Protein AF-A0A1W6N1F2-F1 (afdb_monomer_lite)

Structure (mmCIF, N/CA/C/O backbone):
data_AF-A0A1W6N1F2-F1
#
_entry.id   AF-A0A1W6N1F2-F1
#
loop_
_atom_site.group_PDB
_atom_site.id
_atom_site.type_symbol
_atom_site.label_atom_id
_atom_site.label_alt_id
_atom_site.label_comp_id
_atom_site.label_asym_id
_atom_site.label_entity_id
_atom_site.label_seq_id
_atom_site.pdbx_PDB_ins_code
_atom_site.Cartn_x
_atom_site.Cartn_y
_atom_site.Cartn_z
_atom_site.occupancy
_atom_site.B_iso_or_equiv
_atom_site.auth_seq_id
_atom_site.auth_comp_id
_atom_site.auth_asym_id
_atom_site.auth_atom_id
_atom_site.pdbx_PDB_model_num
ATOM 1 N N . MET A 1 1 ? -9.185 -15.406 -2.933 1.00 68.69 1 MET A N 1
ATOM 2 C CA . MET A 1 1 ? -9.102 -14.001 -3.362 1.00 68.69 1 MET A CA 1
ATOM 3 C C . MET A 1 1 ? -8.346 -14.034 -4.655 1.00 68.69 1 MET A C 1
ATOM 5 O O . MET A 1 1 ? -7.213 -14.504 -4.655 1.00 68.69 1 MET A O 1
ATOM 9 N N . GLU A 1 2 ? -8.995 -13.617 -5.727 1.00 82.75 2 GLU A N 1
ATOM 10 C CA . GLU A 1 2 ? -8.359 -13.594 -7.032 1.00 82.75 2 GLU A CA 1
ATOM 11 C C . GLU A 1 2 ? -7.566 -12.293 -7.180 1.00 82.75 2 GLU A C 1
ATOM 13 O O . GLU A 1 2 ? -7.905 -11.259 -6.601 1.00 82.75 2 GLU A O 1
ATOM 18 N N . LEU A 1 3 ? -6.484 -12.329 -7.954 1.00 84.06 3 LEU A N 1
ATOM 19 C CA . LEU A 1 3 ? -5.630 -11.157 -8.187 1.00 84.06 3 LEU A CA 1
ATOM 20 C C . LEU A 1 3 ? -6.395 -10.015 -8.886 1.00 84.06 3 LEU A C 1
ATOM 22 O O . LEU A 1 3 ? -6.059 -8.843 -8.714 1.00 84.06 3 LEU A O 1
ATOM 26 N N . GLU A 1 4 ? -7.449 -10.358 -9.630 1.00 88.00 4 GLU A N 1
ATOM 27 C CA . GLU A 1 4 ? -8.378 -9.404 -10.244 1.00 88.00 4 GLU A CA 1
ATOM 28 C C . GLU A 1 4 ? -9.181 -8.617 -9.194 1.00 88.00 4 GLU A C 1
ATOM 30 O O . GLU A 1 4 ? -9.271 -7.395 -9.302 1.00 88.00 4 GLU A O 1
ATOM 35 N N . ASP A 1 5 ? -9.647 -9.260 -8.114 1.00 92.00 5 ASP A N 1
ATOM 36 C CA . ASP A 1 5 ? -10.374 -8.577 -7.030 1.00 92.00 5 ASP A CA 1
ATOM 37 C C . ASP A 1 5 ? -9.492 -7.497 -6.373 1.00 92.00 5 ASP A C 1
ATOM 39 O O . ASP A 1 5 ? -9.928 -6.382 -6.072 1.00 92.00 5 ASP A O 1
ATOM 43 N N . VAL A 1 6 ? -8.205 -7.812 -6.179 1.00 93.50 6 VAL A N 1
ATOM 44 C CA . VAL A 1 6 ? -7.220 -6.881 -5.606 1.00 93.50 6 VAL A CA 1
ATOM 45 C C . VAL A 1 6 ? -6.923 -5.732 -6.566 1.00 93.50 6 VAL A C 1
ATOM 47 O O . VAL A 1 6 ? -6.733 -4.595 -6.132 1.00 93.50 6 VAL A O 1
ATOM 50 N N . ARG A 1 7 ? -6.906 -6.001 -7.875 1.00 94.25 7 ARG A N 1
ATOM 51 C CA . ARG A 1 7 ? -6.702 -4.981 -8.908 1.00 94.25 7 ARG A CA 1
ATOM 52 C C . ARG A 1 7 ? -7.848 -3.978 -8.942 1.00 94.25 7 ARG A C 1
ATOM 54 O O . ARG A 1 7 ? -7.575 -2.778 -8.956 1.00 94.25 7 ARG A O 1
ATOM 61 N N . GLU A 1 8 ? -9.094 -4.437 -8.909 1.00 94.94 8 GLU A N 1
ATOM 62 C CA . GLU A 1 8 ? -10.260 -3.549 -8.833 1.00 94.94 8 GLU A CA 1
ATOM 63 C C . GLU A 1 8 ? -10.241 -2.720 -7.541 1.00 94.94 8 GLU A C 1
ATOM 65 O O . GLU A 1 8 ? -10.416 -1.498 -7.569 1.00 94.94 8 GLU A O 1
ATOM 70 N N . TRP A 1 9 ? -9.928 -3.363 -6.410 1.00 94.94 9 TRP A N 1
ATOM 71 C CA . TRP A 1 9 ? -9.784 -2.691 -5.118 1.00 94.94 9 TRP A CA 1
ATOM 72 C C . TRP A 1 9 ? -8.708 -1.599 -5.141 1.00 94.94 9 TRP A C 1
ATOM 74 O O . TRP A 1 9 ? -8.901 -0.524 -4.562 1.00 94.94 9 TRP A O 1
ATOM 84 N N . ALA A 1 10 ? -7.587 -1.871 -5.812 1.00 95.38 10 ALA A N 1
ATOM 85 C CA . ALA A 1 10 ? -6.478 -0.942 -5.943 1.00 95.38 10 ALA A CA 1
ATOM 86 C C . ALA A 1 10 ? -6.851 0.275 -6.800 1.00 95.38 10 ALA A C 1
ATOM 88 O O . ALA A 1 10 ? -6.583 1.418 -6.421 1.00 95.38 10 ALA A O 1
ATOM 89 N N . GLN A 1 11 ? -7.516 0.030 -7.932 1.00 94.50 11 GLN A N 1
ATOM 90 C CA . GLN A 1 11 ? -7.971 1.071 -8.852 1.00 94.50 11 GLN A CA 1
ATOM 91 C C . GLN A 1 11 ? -8.963 2.023 -8.187 1.00 94.50 11 GLN A C 1
ATOM 93 O O . GLN A 1 11 ? -8.799 3.236 -8.293 1.00 94.50 11 GLN A O 1
ATOM 98 N N . SER A 1 12 ? -9.940 1.500 -7.438 1.00 95.00 12 SER A N 1
ATOM 99 C CA . SER A 1 12 ? -10.943 2.337 -6.765 1.00 95.00 12 SER A CA 1
ATOM 100 C C . SER A 1 12 ? -10.362 3.222 -5.651 1.00 95.00 12 SER A C 1
ATOM 102 O O . SER A 1 12 ? -11.072 4.059 -5.101 1.00 95.00 12 SER A O 1
ATOM 104 N N . ARG A 1 13 ? -9.102 2.993 -5.266 1.00 94.12 13 ARG A N 1
ATOM 105 C CA . ARG A 1 13 ? -8.363 3.708 -4.214 1.00 94.12 13 ARG A CA 1
ATOM 106 C C . ARG A 1 13 ? -7.158 4.478 -4.751 1.00 94.12 13 ARG A C 1
ATOM 108 O O . ARG A 1 13 ? -6.389 5.018 -3.961 1.00 94.12 13 ARG A O 1
ATOM 115 N N . GLU A 1 14 ? -6.975 4.492 -6.072 1.00 93.12 14 GLU A N 1
ATOM 116 C CA . GLU A 1 14 ? -5.821 5.096 -6.747 1.00 93.12 14 GLU A CA 1
ATOM 117 C C . GLU A 1 14 ? -4.466 4.630 -6.174 1.00 93.12 14 GLU A C 1
ATOM 119 O O . GLU A 1 14 ? -3.490 5.382 -6.125 1.00 93.12 14 GLU A O 1
ATOM 124 N N . THR A 1 15 ? -4.393 3.371 -5.734 1.00 93.75 15 THR A N 1
ATOM 125 C CA . THR A 1 15 ? -3.191 2.790 -5.127 1.00 93.75 15 THR A CA 1
ATOM 126 C C . THR A 1 15 ? -2.417 1.937 -6.120 1.00 93.75 15 THR A C 1
ATOM 128 O O . THR A 1 15 ? -2.970 1.391 -7.077 1.00 93.75 15 THR A O 1
ATOM 131 N N . ALA A 1 16 ? -1.118 1.778 -5.879 1.00 94.25 16 ALA A N 1
ATOM 132 C CA . ALA A 1 16 ? -0.321 0.840 -6.649 1.00 94.25 16 ALA A CA 1
ATOM 133 C C . ALA A 1 16 ? -0.759 -0.605 -6.348 1.00 94.25 16 ALA A C 1
ATOM 135 O O . 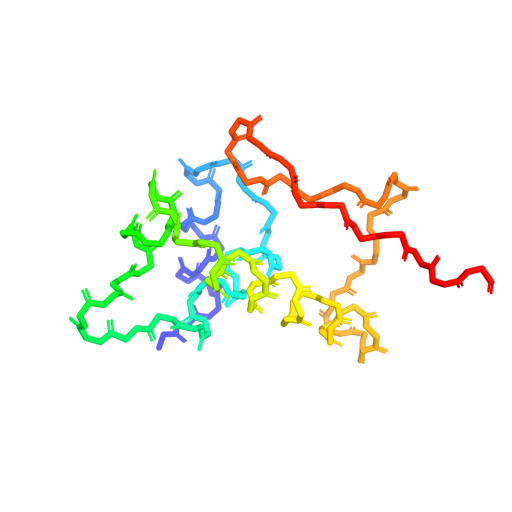ALA A 1 16 ? -0.830 -1.005 -5.188 1.00 94.25 16 ALA A O 1
ATOM 136 N N . LEU A 1 17 ? -0.973 -1.419 -7.389 1.00 94.88 17 LEU A N 1
ATOM 137 C CA . LEU A 1 17 ? -1.285 -2.847 -7.245 1.00 94.88 17 LEU A CA 1
ATOM 138 C C . LEU A 1 17 ? -0.365 -3.599 -6.258 1.00 94.88 17 LEU A C 1
ATOM 140 O O . LEU A 1 17 ? -0.903 -4.308 -5.412 1.00 94.88 17 LEU A O 1
ATOM 144 N N . PRO A 1 18 ? 0.975 -3.442 -6.279 1.00 95.06 18 PRO A N 1
ATOM 145 C CA . PRO A 1 18 ? 1.825 -4.138 -5.313 1.00 95.06 18 PRO A CA 1
ATOM 146 C C . PRO A 1 18 ? 1.604 -3.692 -3.857 1.00 95.06 18 PRO A C 1
ATOM 148 O O . PRO A 1 18 ? 1.758 -4.502 -2.949 1.00 95.06 18 PRO A O 1
ATOM 151 N N . VAL A 1 19 ? 1.191 -2.439 -3.621 1.00 95.75 19 VAL A N 1
ATOM 152 C CA . VAL A 1 19 ? 0.812 -1.957 -2.278 1.00 95.75 19 VAL A CA 1
ATOM 153 C C . VAL A 1 19 ? -0.494 -2.606 -1.838 1.00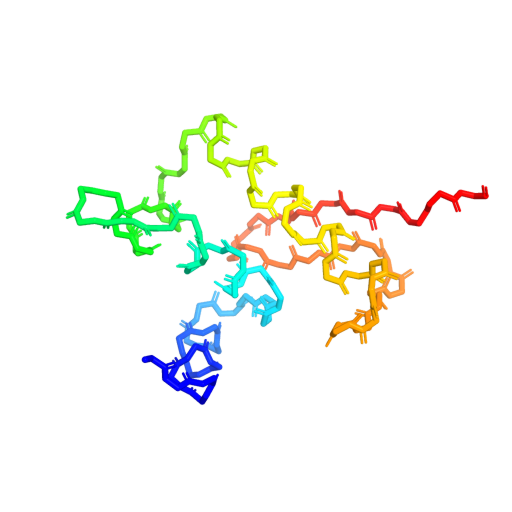 95.75 19 VAL A C 1
ATOM 155 O O . VAL A 1 19 ? -0.585 -3.084 -0.713 1.00 95.75 19 VAL A O 1
ATOM 158 N N . ALA A 1 20 ? -1.484 -2.694 -2.731 1.00 96.56 20 ALA A N 1
ATOM 159 C CA . ALA A 1 20 ? -2.722 -3.408 -2.436 1.00 96.56 20 ALA A CA 1
ATOM 160 C C . ALA A 1 20 ? -2.446 -4.876 -2.088 1.00 96.56 20 ALA A C 1
ATOM 162 O O . ALA A 1 20 ? -2.891 -5.345 -1.047 1.00 96.56 20 ALA A O 1
ATOM 163 N N . VAL A 1 21 ? -1.661 -5.584 -2.903 1.00 96.56 21 VAL A N 1
ATOM 164 C CA . VAL A 1 21 ? -1.298 -6.984 -2.636 1.00 96.56 21 VAL A CA 1
ATOM 165 C C . VAL A 1 21 ? -0.599 -7.128 -1.284 1.00 96.56 21 VAL A C 1
ATOM 167 O O . VAL A 1 21 ? -0.974 -8.003 -0.510 1.00 96.56 21 VAL A O 1
ATOM 170 N N . ALA A 1 22 ? 0.337 -6.236 -0.951 1.00 96.62 22 ALA A N 1
ATOM 171 C CA . ALA A 1 22 ? 1.004 -6.239 0.348 1.00 96.62 22 ALA A CA 1
ATOM 172 C C . ALA A 1 22 ? 0.034 -6.002 1.523 1.00 96.62 22 ALA A C 1
ATOM 174 O O . ALA A 1 22 ? 0.112 -6.706 2.526 1.00 96.62 22 ALA A O 1
ATOM 175 N N . ILE A 1 23 ? -0.924 -5.076 1.397 1.00 96.69 23 ILE A N 1
ATOM 176 C CA . ILE A 1 23 ? -1.967 -4.850 2.415 1.00 96.69 23 ILE A CA 1
ATOM 177 C C . ILE A 1 23 ? -2.821 -6.102 2.607 1.00 96.69 23 ILE A C 1
ATOM 179 O O . ILE A 1 23 ? -3.073 -6.517 3.735 1.00 96.69 23 ILE A O 1
ATOM 183 N N . TRP A 1 24 ? -3.266 -6.712 1.511 1.00 96.38 24 TRP A N 1
ATOM 184 C CA . TRP A 1 24 ? -4.074 -7.926 1.555 1.00 96.38 24 TRP A CA 1
ATOM 185 C C . TRP A 1 24 ? -3.296 -9.132 2.102 1.00 96.38 24 TRP A C 1
ATOM 187 O O . TRP A 1 24 ? -3.905 -9.996 2.725 1.00 96.38 24 TRP A O 1
ATOM 197 N N . ALA A 1 25 ? -1.975 -9.182 1.913 1.00 95.94 25 ALA A N 1
ATOM 198 C CA . ALA A 1 25 ? -1.114 -10.245 2.428 1.00 95.94 25 ALA A CA 1
ATOM 199 C C . ALA A 1 25 ? -0.935 -10.200 3.954 1.00 95.94 25 ALA A C 1
ATOM 201 O O . ALA A 1 25 ? -0.773 -11.248 4.574 1.00 95.94 25 ALA A O 1
ATOM 202 N N . ILE A 1 26 ? -0.963 -9.005 4.554 1.00 96.00 26 ILE A N 1
ATOM 203 C CA . ILE A 1 26 ? -0.805 -8.831 6.007 1.00 96.00 26 ILE A CA 1
ATOM 204 C C . ILE A 1 26 ? -2.146 -8.729 6.746 1.00 96.00 26 ILE A C 1
ATOM 206 O O . ILE A 1 26 ? -2.176 -8.724 7.974 1.00 96.00 26 ILE A O 1
ATOM 210 N N . ALA A 1 27 ? -3.247 -8.603 6.004 1.00 95.56 27 ALA A N 1
ATOM 211 C CA . ALA A 1 27 ? -4.579 -8.509 6.568 1.00 95.56 27 ALA A CA 1
ATOM 212 C C . ALA A 1 27 ? -5.039 -9.839 7.173 1.00 95.56 27 ALA A C 1
ATOM 214 O O . ALA A 1 27 ? -4.743 -10.922 6.667 1.00 95.56 27 ALA A O 1
ATOM 215 N N . ASP A 1 28 ? -5.850 -9.744 8.220 1.00 93.38 28 ASP A N 1
ATOM 216 C CA . ASP A 1 28 ? -6.468 -10.887 8.882 1.00 93.38 28 ASP A CA 1
ATOM 217 C C . ASP A 1 28 ? -7.935 -10.595 9.257 1.00 93.38 28 ASP A C 1
ATOM 219 O O . ASP A 1 28 ? -8.544 -9.616 8.808 1.00 93.38 28 ASP A O 1
ATOM 223 N N . GLY A 1 29 ? -8.540 -11.483 10.053 1.00 91.00 29 GLY A N 1
ATOM 224 C CA . GLY A 1 29 ? -9.935 -11.354 10.481 1.00 91.00 29 GLY A CA 1
ATOM 225 C C . GLY A 1 29 ? -10.223 -10.130 11.362 1.00 91.00 29 GLY A C 1
ATOM 226 O O . GLY A 1 29 ? -11.353 -9.640 11.370 1.00 91.00 29 GLY A O 1
ATOM 227 N N . GLU A 1 30 ? -9.232 -9.608 12.084 1.00 93.25 30 GLU A N 1
ATOM 228 C CA . GLU A 1 30 ? -9.371 -8.449 12.974 1.00 93.25 30 GLU A CA 1
ATOM 229 C C . GLU A 1 30 ? -8.926 -7.148 12.282 1.00 93.25 30 GLU A C 1
ATOM 231 O O . GLU A 1 30 ? -9.567 -6.089 12.410 1.00 93.25 30 GLU A O 1
ATOM 236 N N . ARG A 1 31 ? -7.848 -7.239 11.500 1.00 96.00 31 ARG A N 1
ATOM 237 C CA . ARG A 1 31 ? -7.224 -6.177 10.710 1.00 96.00 31 ARG A CA 1
ATOM 238 C C . ARG A 1 31 ? -7.519 -6.401 9.232 1.00 96.00 31 ARG A C 1
ATOM 240 O O . ARG A 1 31 ? -6.709 -6.913 8.470 1.00 96.00 31 ARG A O 1
ATOM 247 N N . THR A 1 32 ? -8.715 -5.985 8.820 1.00 96.38 32 THR A N 1
ATOM 248 C CA . THR A 1 32 ? -9.140 -6.091 7.419 1.00 96.38 32 THR A CA 1
ATOM 249 C C . THR A 1 32 ? -8.293 -5.197 6.499 1.00 96.38 32 THR A C 1
ATOM 251 O O . THR A 1 32 ? -7.792 -4.161 6.950 1.00 96.38 32 THR A O 1
ATOM 254 N N . PRO A 1 33 ? -8.218 -5.495 5.186 1.00 96.38 33 PRO A N 1
ATOM 255 C CA . PRO A 1 33 ? -7.487 -4.663 4.224 1.00 96.38 33 PRO A CA 1
ATOM 256 C C . PRO A 1 33 ? -7.948 -3.203 4.239 1.00 96.38 33 PRO A C 1
ATOM 258 O O . PRO A 1 33 ? -7.137 -2.287 4.168 1.00 96.38 33 PRO A O 1
ATOM 261 N N . GLN A 1 34 ? -9.258 -2.973 4.400 1.00 95.50 34 GLN A N 1
ATOM 262 C CA . GLN A 1 34 ? -9.821 -1.627 4.510 1.00 95.50 34 GLN A CA 1
ATOM 263 C C . GLN A 1 34 ? -9.341 -0.900 5.772 1.00 95.50 34 GLN A C 1
ATOM 265 O O . GLN A 1 34 ? -9.028 0.284 5.710 1.00 95.50 34 GLN A O 1
ATOM 270 N N . ARG A 1 35 ? -9.255 -1.594 6.914 1.00 96.44 35 ARG A N 1
ATOM 271 C CA . ARG A 1 35 ? -8.781 -0.991 8.169 1.00 96.44 35 ARG A CA 1
ATOM 272 C C . ARG A 1 35 ? -7.301 -0.646 8.112 1.00 96.44 35 ARG A C 1
ATOM 274 O O . ARG A 1 35 ? -6.919 0.417 8.594 1.00 96.44 35 ARG A O 1
ATOM 281 N N . ILE A 1 36 ? -6.494 -1.530 7.530 1.00 96.44 36 ILE A N 1
ATOM 282 C CA . ILE A 1 36 ? -5.071 -1.273 7.301 1.00 96.44 36 ILE A CA 1
ATOM 283 C C . ILE A 1 36 ? -4.923 -0.086 6.352 1.00 96.44 36 ILE A C 1
ATOM 285 O O . ILE A 1 36 ? -4.190 0.838 6.667 1.00 96.44 36 ILE A O 1
ATOM 289 N N . TRP A 1 37 ? -5.673 -0.064 5.247 1.00 95.75 37 TRP A N 1
ATOM 290 C CA . TRP A 1 37 ? -5.670 1.033 4.281 1.00 95.75 37 TRP A CA 1
ATOM 291 C C . TRP A 1 37 ? -5.976 2.401 4.902 1.00 95.75 37 TRP A C 1
ATOM 293 O O . TRP A 1 37 ? -5.237 3.353 4.669 1.00 95.75 37 TRP A O 1
ATOM 303 N N . GLU A 1 38 ? -7.072 2.504 5.659 1.00 94.69 38 GLU A N 1
ATOM 304 C CA . GLU A 1 38 ? -7.559 3.773 6.216 1.00 94.69 38 GLU A CA 1
ATOM 305 C C . GLU A 1 3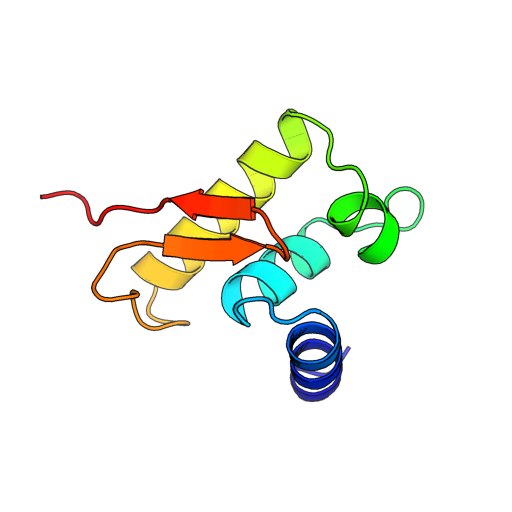8 ? -6.721 4.269 7.395 1.00 94.69 38 GLU A C 1
ATOM 307 O O . GLU A 1 38 ? -6.579 5.475 7.597 1.00 94.69 38 GLU A O 1
ATOM 312 N N . LYS A 1 39 ? -6.230 3.343 8.226 1.00 95.25 39 LYS A N 1
ATOM 313 C CA . LYS A 1 39 ? -5.518 3.671 9.459 1.00 95.25 39 LYS A CA 1
ATOM 314 C C . LYS A 1 39 ? -4.521 2.562 9.814 1.00 95.25 39 LYS A C 1
ATOM 316 O O . LYS A 1 39 ? -4.774 1.781 10.749 1.00 95.25 39 LYS A O 1
ATOM 321 N N . PRO A 1 40 ? -3.393 2.495 9.088 1.00 94.69 40 PRO A N 1
ATOM 322 C CA . PRO A 1 40 ? -2.347 1.542 9.400 1.00 94.69 40 PRO A CA 1
ATOM 323 C C . PRO A 1 40 ? -1.704 1.918 10.734 1.00 94.69 40 PRO A C 1
ATOM 325 O O . PRO A 1 40 ? -1.521 3.090 11.075 1.00 94.69 40 PRO A O 1
ATOM 328 N N . THR A 1 41 ? -1.366 0.907 11.517 1.00 95.62 41 THR A N 1
ATOM 329 C CA . THR A 1 41 ? -0.435 1.048 12.632 1.00 95.62 41 THR A CA 1
ATOM 330 C C . THR A 1 41 ? 0.996 1.163 12.091 1.00 95.62 41 THR A C 1
ATOM 332 O O . THR A 1 41 ? 1.258 0.739 10.963 1.00 95.62 41 THR A O 1
ATOM 335 N N . PRO A 1 42 ? 1.959 1.671 12.883 1.00 95.06 42 PRO A N 1
ATOM 336 C CA . PRO A 1 42 ? 3.361 1.702 12.461 1.00 95.06 42 PRO A CA 1
ATOM 337 C C . PRO A 1 42 ? 3.902 0.321 12.055 1.00 95.06 42 PRO A C 1
ATOM 339 O O . PRO A 1 42 ? 4.576 0.201 11.040 1.00 95.06 42 PRO A O 1
ATOM 342 N N . SER A 1 43 ? 3.533 -0.737 12.788 1.00 95.31 43 SER A N 1
ATOM 343 C CA . SER A 1 43 ? 3.962 -2.104 12.464 1.00 95.31 43 SER A CA 1
ATOM 344 C C . SER A 1 43 ? 3.398 -2.594 11.130 1.00 95.31 43 SER A C 1
ATOM 346 O O . SER A 1 43 ? 4.095 -3.282 10.395 1.00 95.31 43 SER A O 1
ATOM 348 N N . GLU A 1 44 ? 2.150 -2.261 10.806 1.00 96.12 44 GLU A N 1
ATOM 349 C CA . GLU A 1 44 ? 1.548 -2.653 9.525 1.00 96.12 44 GLU A CA 1
ATOM 350 C C . GLU A 1 44 ? 2.163 -1.876 8.367 1.00 96.12 44 GLU A C 1
ATOM 352 O O . GLU A 1 44 ? 2.363 -2.431 7.292 1.0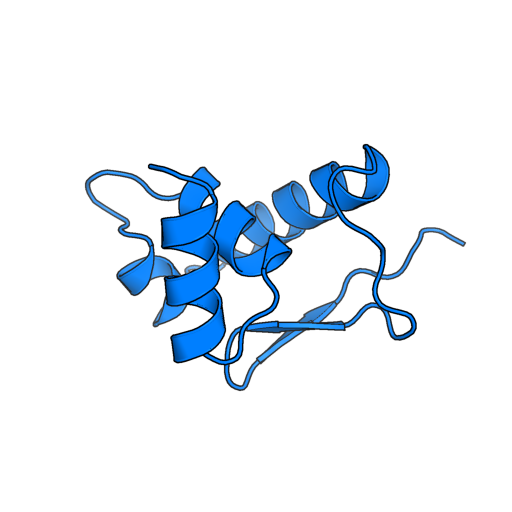0 96.12 44 GLU A O 1
ATOM 357 N N . TRP A 1 45 ? 2.516 -0.608 8.590 1.00 94.44 45 TRP A N 1
ATOM 358 C CA . TRP A 1 45 ? 3.248 0.179 7.604 1.00 94.44 45 TRP A CA 1
ATOM 359 C C . TRP A 1 45 ? 4.597 -0.466 7.261 1.00 94.44 45 TRP A C 1
ATOM 361 O O . TRP A 1 45 ? 4.933 -0.628 6.083 1.00 94.44 45 TRP A O 1
ATOM 371 N N . ASP A 1 46 ? 5.343 -0.891 8.282 1.00 94.25 46 ASP A N 1
ATOM 372 C CA . ASP A 1 46 ? 6.619 -1.588 8.110 1.00 94.25 46 ASP A CA 1
ATOM 373 C C . ASP A 1 46 ? 6.430 -2.933 7.398 1.00 94.25 46 ASP A C 1
ATOM 375 O O . ASP A 1 46 ? 7.166 -3.250 6.463 1.00 94.25 46 ASP A O 1
ATOM 379 N N . GLN A 1 47 ? 5.407 -3.703 7.778 1.00 95.31 47 GLN A N 1
ATOM 380 C CA . GLN A 1 47 ? 5.090 -4.984 7.145 1.00 95.31 47 GLN A CA 1
ATOM 381 C C . GLN A 1 47 ? 4.700 -4.830 5.670 1.00 95.31 47 GLN A C 1
ATOM 383 O O . GLN A 1 47 ? 5.199 -5.584 4.837 1.00 95.31 47 GLN A O 1
ATOM 388 N N . VAL A 1 48 ? 3.872 -3.839 5.318 1.00 95.38 48 VAL A N 1
ATOM 389 C CA . VAL A 1 48 ? 3.524 -3.554 3.915 1.00 95.38 48 VAL A CA 1
ATOM 390 C C . VAL A 1 48 ? 4.759 -3.132 3.129 1.00 95.38 48 VAL A C 1
ATOM 392 O O . VAL A 1 48 ? 4.964 -3.596 2.009 1.00 95.38 48 VAL A O 1
ATOM 395 N N . THR A 1 49 ? 5.607 -2.284 3.712 1.00 93.94 49 THR A N 1
ATOM 396 C CA . THR A 1 49 ? 6.852 -1.840 3.071 1.00 93.94 49 THR A CA 1
ATOM 397 C C . THR A 1 49 ? 7.801 -3.017 2.828 1.00 93.94 49 THR A C 1
ATOM 399 O O . THR A 1 49 ? 8.399 -3.113 1.755 1.00 93.94 49 THR A O 1
ATOM 402 N N . MET A 1 50 ? 7.907 -3.933 3.793 1.00 93.94 50 MET A N 1
ATOM 403 C CA . MET A 1 50 ? 8.719 -5.145 3.693 1.00 93.94 50 MET A CA 1
ATOM 404 C C . MET A 1 50 ? 8.182 -6.111 2.631 1.00 93.94 50 MET A C 1
ATOM 406 O O . MET A 1 50 ? 8.951 -6.544 1.776 1.00 93.94 50 MET A O 1
ATOM 410 N N . ALA A 1 51 ? 6.877 -6.397 2.633 1.00 95.25 51 ALA A N 1
ATOM 411 C CA . ALA A 1 51 ? 6.246 -7.258 1.632 1.00 95.25 51 ALA A CA 1
ATOM 412 C C . ALA A 1 51 ? 6.385 -6.671 0.218 1.00 95.25 51 ALA A C 1
ATOM 414 O O . ALA A 1 51 ? 6.739 -7.376 -0.724 1.00 95.25 51 ALA A O 1
ATOM 415 N N . LEU A 1 52 ? 6.193 -5.355 0.073 1.00 94.38 52 LEU A N 1
ATOM 416 C CA . LEU A 1 52 ? 6.438 -4.649 -1.181 1.00 94.38 52 LEU A CA 1
ATOM 417 C C . LEU A 1 52 ? 7.883 -4.836 -1.660 1.00 94.38 52 LEU A C 1
ATOM 419 O O . LEU A 1 52 ? 8.103 -5.122 -2.834 1.00 94.38 52 LEU A O 1
ATOM 423 N N . ASP A 1 53 ? 8.872 -4.673 -0.780 1.00 92.38 53 ASP A N 1
ATOM 424 C CA . ASP A 1 53 ? 10.272 -4.866 -1.158 1.00 92.38 53 ASP A CA 1
ATOM 425 C C . ASP A 1 53 ? 10.575 -6.300 -1.595 1.00 92.38 53 ASP A C 1
ATOM 427 O O . ASP A 1 53 ? 11.292 -6.501 -2.576 1.00 92.38 53 ASP A O 1
ATOM 431 N N . GLU A 1 54 ? 9.998 -7.286 -0.912 1.00 93.31 54 GLU A N 1
ATOM 432 C CA . GLU A 1 54 ? 10.115 -8.692 -1.282 1.00 93.31 54 GLU A CA 1
ATOM 433 C C . GLU A 1 54 ? 9.584 -8.923 -2.700 1.00 93.31 54 GLU A C 1
ATOM 435 O O . GLU A 1 54 ? 10.334 -9.374 -3.566 1.00 93.31 54 GLU A O 1
ATOM 440 N N . TYR A 1 55 ? 8.365 -8.478 -3.009 1.00 93.81 55 TYR A N 1
ATOM 441 C CA . TYR A 1 55 ? 7.805 -8.660 -4.349 1.00 93.81 55 TYR A CA 1
ATOM 442 C C . TYR A 1 55 ? 8.626 -7.977 -5.453 1.00 93.81 55 TYR A C 1
ATOM 444 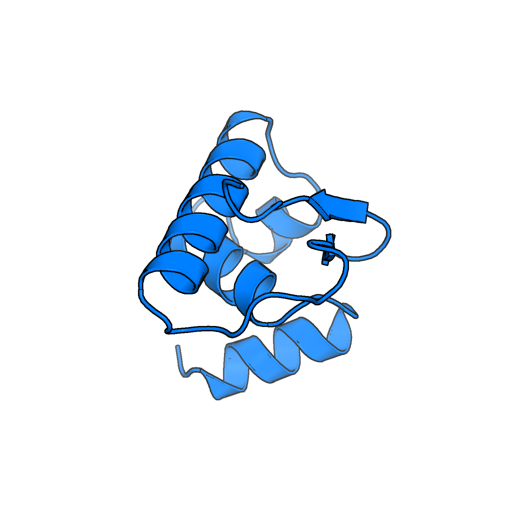O O . TYR A 1 55 ? 8.786 -8.506 -6.556 1.00 93.81 55 TYR A O 1
ATOM 452 N N . LEU A 1 56 ? 9.189 -6.802 -5.166 1.00 92.31 56 LEU A N 1
ATOM 453 C CA . LEU A 1 56 ? 10.044 -6.079 -6.109 1.00 92.31 56 LEU A CA 1
ATOM 454 C C . LEU A 1 56 ? 11.412 -6.744 -6.300 1.00 92.31 56 LEU A C 1
ATOM 456 O O . LEU A 1 56 ? 11.999 -6.636 -7.375 1.00 92.31 56 LEU A O 1
ATOM 460 N N . ARG A 1 57 ? 11.958 -7.389 -5.262 1.00 91.31 57 ARG A N 1
ATOM 461 C CA . ARG A 1 57 ? 13.219 -8.145 -5.343 1.00 91.31 57 ARG A CA 1
ATOM 462 C C . ARG A 1 57 ? 13.044 -9.465 -6.082 1.00 91.31 57 ARG A C 1
ATOM 464 O O . ARG A 1 57 ? 13.938 -9.853 -6.827 1.00 91.31 57 ARG A O 1
ATOM 471 N N . HIS A 1 58 ? 11.913 -10.131 -5.879 1.00 92.38 58 HIS A N 1
ATOM 472 C CA . HIS A 1 58 ? 11.595 -11.409 -6.513 1.00 92.38 58 HIS A CA 1
ATOM 473 C C . HIS A 1 58 ? 11.122 -11.256 -7.967 1.00 92.38 58 HIS A C 1
ATOM 475 O O . HIS A 1 58 ? 11.147 -12.224 -8.725 1.00 92.38 58 HIS A O 1
ATOM 481 N N . GLY A 1 59 ? 10.778 -10.034 -8.388 1.00 92.62 59 GLY A N 1
ATOM 482 C CA . GLY A 1 59 ? 10.354 -9.735 -9.755 1.00 92.62 59 GLY A CA 1
ATOM 483 C C . GLY A 1 59 ? 8.864 -9.971 -10.004 1.00 92.62 59 GLY A C 1
ATOM 484 O O . GLY A 1 59 ? 8.435 -9.907 -11.155 1.00 92.62 59 GLY A O 1
ATOM 485 N N . ASP A 1 60 ? 8.075 -10.189 -8.946 1.00 92.50 60 ASP A N 1
ATOM 486 C CA . ASP A 1 60 ? 6.615 -10.322 -9.021 1.00 92.50 60 ASP A CA 1
ATOM 487 C C . ASP A 1 60 ? 5.964 -9.011 -9.490 1.00 92.50 60 ASP A C 1
ATOM 489 O O . ASP A 1 60 ? 4.958 -9.014 -10.202 1.00 92.50 60 ASP A O 1
ATOM 493 N N . PHE A 1 61 ? 6.577 -7.873 -9.136 1.00 92.19 61 PHE A N 1
ATOM 494 C CA . PHE A 1 61 ? 6.205 -6.552 -9.635 1.00 92.19 61 PHE A CA 1
ATOM 495 C C . PHE A 1 61 ? 7.418 -5.757 -10.117 1.00 92.19 61 PHE A C 1
ATOM 497 O O . PHE A 1 61 ? 8.536 -5.890 -9.621 1.00 92.19 61 PHE A O 1
ATOM 504 N N . SER A 1 62 ? 7.178 -4.878 -11.091 1.00 89.31 62 SER A N 1
ATOM 505 C CA . SER A 1 62 ? 8.196 -3.959 -11.602 1.00 89.31 62 SER A CA 1
ATOM 506 C C . SER A 1 62 ? 8.411 -2.781 -10.657 1.00 89.31 62 SER A C 1
ATOM 508 O O . SER A 1 62 ? 7.453 -2.238 -10.100 1.00 89.31 62 SER A O 1
ATOM 510 N N . ARG A 1 63 ? 9.670 -2.344 -10.528 1.00 88.25 63 ARG A N 1
ATOM 511 C CA . ARG A 1 63 ? 9.999 -1.156 -9.739 1.00 88.25 63 ARG A CA 1
ATOM 512 C C . ARG A 1 63 ? 9.488 0.121 -10.411 1.00 88.25 63 ARG A C 1
ATOM 514 O O . ARG A 1 63 ? 9.691 0.304 -11.610 1.00 88.25 63 ARG A O 1
ATOM 521 N N . SER A 1 64 ? 8.866 1.012 -9.637 1.00 87.88 64 SER A N 1
ATOM 522 C CA . SER A 1 64 ? 8.529 2.359 -10.111 1.00 87.88 64 SER A CA 1
ATOM 523 C C . SER A 1 64 ? 9.813 3.156 -10.395 1.00 87.88 64 SER A C 1
ATOM 525 O O . SER A 1 64 ? 10.739 3.083 -9.580 1.00 87.88 64 SER A O 1
ATOM 527 N N . PRO A 1 65 ? 9.897 3.940 -11.489 1.00 83.50 65 PRO A N 1
ATOM 528 C CA . PRO A 1 65 ? 11.084 4.734 -11.823 1.00 83.50 65 PRO A CA 1
ATOM 529 C C . PRO A 1 65 ? 11.506 5.735 -10.737 1.00 83.50 65 PRO A C 1
ATOM 531 O O . PRO A 1 65 ? 12.688 6.032 -10.595 1.00 83.50 65 PRO A O 1
ATOM 534 N N . ASP A 1 66 ? 10.545 6.254 -9.973 1.00 86.69 66 ASP A N 1
ATOM 535 C CA . ASP A 1 66 ? 10.755 7.187 -8.859 1.00 86.69 66 ASP A CA 1
ATOM 536 C C . ASP A 1 66 ? 10.870 6.486 -7.491 1.00 86.69 66 ASP A C 1
ATOM 538 O O . ASP A 1 66 ? 11.120 7.136 -6.472 1.00 86.69 66 ASP A O 1
ATOM 542 N N . GLY A 1 67 ? 10.698 5.160 -7.454 1.00 87.38 67 GLY A N 1
ATOM 543 C CA . GLY A 1 67 ? 10.645 4.376 -6.223 1.00 87.38 67 GLY A CA 1
ATOM 544 C C . GLY A 1 67 ? 9.461 4.727 -5.316 1.00 87.38 67 GLY A C 1
ATOM 545 O O . GLY A 1 67 ? 9.509 4.408 -4.128 1.00 87.38 67 GLY A O 1
ATOM 546 N N . LEU A 1 68 ? 8.426 5.399 -5.829 1.00 90.56 68 LEU A N 1
ATOM 547 C CA . LEU A 1 68 ? 7.232 5.773 -5.075 1.00 90.56 68 LEU A CA 1
ATOM 548 C C . LEU A 1 68 ? 6.044 4.908 -5.494 1.00 90.56 68 LEU A C 1
ATOM 550 O O . LEU A 1 68 ? 5.745 4.746 -6.674 1.00 90.56 68 LEU A O 1
ATOM 554 N N . TYR A 1 69 ? 5.334 4.378 -4.503 1.00 91.81 69 TYR A N 1
ATOM 555 C CA . TYR A 1 69 ? 4.130 3.583 -4.707 1.00 91.81 69 TYR A CA 1
ATOM 556 C C . TYR A 1 69 ? 2.983 4.226 -3.951 1.00 91.81 69 TYR A C 1
ATOM 558 O O . TYR A 1 69 ? 3.046 4.393 -2.733 1.00 91.81 69 TYR A O 1
ATOM 566 N N . LYS A 1 70 ? 1.935 4.604 -4.683 1.00 92.38 70 LYS A N 1
ATOM 567 C CA . LYS A 1 70 ? 0.776 5.288 -4.109 1.00 92.38 70 LYS A CA 1
ATOM 568 C C . LYS A 1 70 ? 0.065 4.413 -3.085 1.00 92.38 70 LYS A C 1
ATOM 570 O O . LYS A 1 70 ? -0.300 3.283 -3.413 1.00 92.38 70 LYS A O 1
ATOM 575 N N . TRP A 1 71 ? -0.214 4.992 -1.923 1.00 92.12 71 TRP A N 1
ATOM 576 C CA . TRP A 1 71 ? -1.158 4.544 -0.900 1.00 92.12 71 TRP A CA 1
ATOM 577 C C . TRP A 1 71 ? -2.172 5.679 -0.689 1.00 92.12 71 TRP A C 1
ATOM 579 O O . TRP A 1 71 ? -2.155 6.408 0.300 1.00 92.12 71 TRP A O 1
ATOM 589 N N . GLY A 1 72 ? -3.040 5.883 -1.679 1.00 86.81 72 GLY A N 1
ATOM 590 C CA . GLY A 1 72 ? -4.080 6.902 -1.638 1.00 86.81 72 GLY A CA 1
ATOM 591 C C . GLY A 1 72 ? -3.451 8.276 -1.806 1.00 86.81 72 GLY A C 1
ATOM 592 O O . GLY A 1 72 ? -2.903 8.574 -2.866 1.00 86.81 72 GLY A O 1
ATOM 593 N N . LEU A 1 73 ? -3.515 9.097 -0.758 1.00 83.25 73 LEU A N 1
ATOM 594 C CA . LEU A 1 73 ? -2.836 10.396 -0.723 1.00 83.25 73 LEU A CA 1
ATOM 595 C C . LEU A 1 73 ? -1.372 10.286 -0.259 1.00 83.25 73 LEU A C 1
ATOM 597 O O . LEU A 1 73 ? -0.579 11.190 -0.527 1.00 83.25 73 LEU A O 1
ATOM 601 N N . ASP A 1 74 ? -1.008 9.179 0.390 1.00 86.81 74 ASP A N 1
ATOM 602 C CA . ASP A 1 74 ? 0.342 8.894 0.867 1.00 86.81 74 ASP A CA 1
ATOM 603 C C . ASP A 1 74 ? 1.137 8.051 -0.140 1.00 86.81 74 ASP A C 1
ATOM 605 O O . ASP A 1 74 ? 0.616 7.564 -1.148 1.00 86.81 74 ASP A O 1
ATOM 609 N N . HIS A 1 75 ? 2.438 7.889 0.116 1.00 88.44 75 HIS A N 1
ATOM 610 C CA . HIS A 1 75 ? 3.326 7.090 -0.726 1.00 88.44 75 HIS A CA 1
ATOM 611 C C . HIS A 1 75 ? 4.243 6.212 0.122 1.00 88.44 75 HIS A C 1
ATOM 613 O O . HIS A 1 75 ? 4.894 6.689 1.054 1.00 88.44 75 HIS A O 1
ATOM 619 N N . VAL A 1 76 ? 4.362 4.942 -0.263 1.00 86.44 76 VAL A N 1
ATOM 620 C CA . VAL A 1 76 ? 5.439 4.068 0.204 1.00 86.44 76 VAL A CA 1
ATOM 621 C C . VAL A 1 76 ? 6.652 4.319 -0.679 1.00 86.44 76 VAL A C 1
ATOM 623 O O . VAL A 1 76 ? 6.570 4.233 -1.906 1.00 86.44 76 VAL A O 1
ATOM 626 N N . ARG A 1 77 ? 7.788 4.642 -0.059 1.00 86.38 77 ARG A N 1
ATOM 627 C CA . ARG A 1 77 ? 9.051 4.843 -0.768 1.00 86.38 77 ARG A CA 1
ATOM 628 C C . ARG A 1 77 ? 9.900 3.584 -0.670 1.00 86.38 77 ARG A C 1
ATOM 630 O O . ARG A 1 77 ? 10.328 3.213 0.416 1.00 86.38 77 ARG A O 1
ATOM 637 N N . ASN A 1 78 ? 10.192 2.978 -1.812 1.00 79.88 78 ASN A N 1
ATOM 638 C CA . ASN A 1 78 ? 11.144 1.886 -1.935 1.00 79.88 78 ASN A CA 1
ATOM 639 C C . ASN A 1 78 ? 12.162 2.239 -3.027 1.00 79.88 78 ASN A C 1
ATOM 641 O O . ASN A 1 78 ? 11.907 2.106 -4.226 1.00 79.88 78 ASN A O 1
ATOM 645 N N . LEU A 1 79 ? 13.315 2.736 -2.581 1.00 65.81 79 LEU A N 1
ATOM 646 C CA . LEU A 1 79 ? 14.468 2.966 -3.439 1.00 65.81 79 LEU A CA 1
ATOM 647 C C . LEU A 1 79 ? 15.167 1.625 -3.655 1.00 65.81 79 LEU A C 1
ATOM 649 O O . LEU A 1 79 ? 15.405 0.894 -2.695 1.00 65.81 79 LEU A O 1
ATOM 653 N N . ALA A 1 80 ? 15.500 1.304 -4.906 1.00 59.00 80 ALA A N 1
ATOM 654 C CA . ALA A 1 80 ? 16.405 0.192 -5.167 1.00 59.00 80 ALA A CA 1
ATOM 655 C C . ALA A 1 80 ? 17.690 0.389 -4.344 1.00 59.00 80 ALA A C 1
ATOM 657 O O . ALA A 1 80 ? 18.165 1.527 -4.259 1.00 59.00 80 ALA A O 1
ATOM 658 N N . PRO A 1 81 ? 18.249 -0.668 -3.725 1.00 54.88 81 PRO A N 1
ATOM 659 C CA . PRO A 1 81 ? 19.600 -0.567 -3.203 1.00 54.88 81 PRO A CA 1
ATOM 660 C C . PRO A 1 81 ? 20.515 -0.223 -4.384 1.00 54.88 81 PRO A C 1
ATOM 662 O O . PRO A 1 81 ? 20.481 -0.912 -5.406 1.00 54.88 81 PRO A O 1
ATOM 665 N N . CYS A 1 82 ? 21.224 0.901 -4.267 1.00 46.9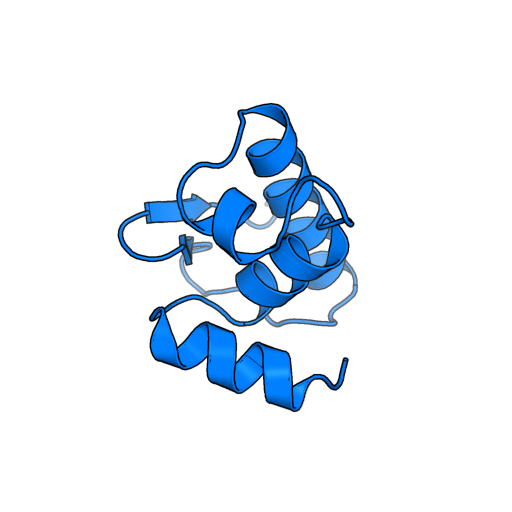7 82 CYS A N 1
ATOM 666 C CA . CYS A 1 82 ? 22.241 1.337 -5.219 1.00 46.97 82 CYS A CA 1
ATOM 667 C C . CYS A 1 82 ? 23.305 0.256 -5.437 1.00 46.97 82 CYS A C 1
ATOM 669 O O . CYS A 1 82 ? 23.643 -0.438 -4.448 1.00 46.97 82 CYS A O 1
#

Organism: NCBI:txid655015

pLDDT: mean 90.62, std 9.08, range [46.97, 96.69]

Foldseek 3Di:
DDLVVLVVVCVVQVWASLLSVQLCVPADPVRHSVNCLVDNDPVSLVSSLVSSVVCCVVVVDDADPQQWTDSRPDTRHDDDDD

Sequence (82 aa):
MELEDVREWAQSRETALPVAVAIWAIADGERTPQRIWEKPTPSEWDQVTMALDEYLRHGDFSRSPDGLYKWGLDHVRNLAPC

Radius of gyration: 11.9 Å; chains: 1; bounding box: 33×24×25 Å

Secondary structure (DSSP, 8-state):
--HHHHHHHHHTTT--HHHHHHHHHH--SSS-HHHHHHS--HHHHHHHHHHHHHHHHHTSSPPPTTSEEEETTEEEE-PPP-